Protein AF-A0A3B4VFA1-F1 (afdb_monomer)

Mean predicted aligned error: 10.89 Å

Organism: Seriola dumerili (NCBI:txid41447)

Nearest PDB structures (foldseek):
  2n99-assembly1_A  TM=6.188E-01  e=9.172E-03  Homo sapiens
  6zze-assembly1_A  TM=5.094E-01  e=1.248E-02  Homo sapiens
  6zzf-assembly1_A  TM=4.525E-01  e=1.501E-02  Homo sapiens

Foldseek 3Di:
DVVVVVVVVVVVCVVVPQQAKEQFDWPDDDPDRIDGDDDQLQKKKWKKFWDDPPPPDDDDGDITIGIDRHGPVCQVVRPVPVRMDMHIDRHHHPNDDD

Structure (mmCIF, N/CA/C/O backbone):
data_AF-A0A3B4VFA1-F1
#
_entry.id   AF-A0A3B4VFA1-F1
#
loop_
_atom_site.group_PDB
_atom_site.id
_atom_site.type_symbol
_atom_site.label_atom_id
_atom_site.label_alt_id
_atom_site.label_comp_id
_atom_site.label_asym_id
_atom_site.label_entity_id
_atom_site.label_seq_id
_atom_site.pdbx_PDB_ins_code
_atom_site.Cartn_x
_atom_site.Cartn_y
_atom_site.Cartn_z
_atom_site.occupancy
_atom_site.B_iso_or_equiv
_atom_site.auth_seq_id
_atom_site.auth_comp_id
_atom_site.auth_asym_id
_atom_site.auth_atom_id
_atom_site.pdbx_PDB_model_num
ATOM 1 N N . MET A 1 1 ? -26.970 -6.167 32.293 1.00 58.31 1 MET A N 1
ATOM 2 C CA . MET A 1 1 ? -27.220 -6.407 30.850 1.00 58.31 1 MET A CA 1
ATOM 3 C C . MET A 1 1 ? -26.903 -5.200 29.952 1.00 58.31 1 MET A C 1
ATOM 5 O O . MET A 1 1 ? -26.457 -5.422 28.840 1.00 58.31 1 MET A O 1
ATOM 9 N N . LYS A 1 2 ? -27.055 -3.937 30.399 1.00 62.66 2 LYS A N 1
ATOM 10 C CA . LYS A 1 2 ? -26.744 -2.739 29.577 1.00 62.66 2 LYS A CA 1
ATOM 11 C C . LYS A 1 2 ? -25.249 -2.501 29.293 1.00 62.66 2 LYS A C 1
ATOM 13 O O . LYS A 1 2 ? -24.907 -2.045 28.211 1.00 62.66 2 LYS A O 1
ATOM 18 N N . THR A 1 3 ? -24.360 -2.826 30.230 1.00 71.94 3 THR A N 1
ATOM 19 C CA . THR A 1 3 ? -22.908 -2.566 30.114 1.00 71.94 3 THR A CA 1
ATOM 20 C C . THR A 1 3 ? -22.207 -3.457 29.089 1.00 71.94 3 THR A C 1
ATOM 22 O O . THR A 1 3 ? -21.271 -3.017 28.433 1.00 71.94 3 THR A O 1
ATOM 25 N N . VAL A 1 4 ? -22.698 -4.685 28.906 1.00 74.06 4 VAL A N 1
ATOM 26 C CA . VAL A 1 4 ? -22.152 -5.657 27.944 1.00 74.06 4 VAL A CA 1
ATOM 27 C C . VAL A 1 4 ? -22.347 -5.173 26.508 1.00 74.06 4 VAL A C 1
ATOM 29 O O . VAL A 1 4 ? -21.438 -5.273 25.694 1.00 74.06 4 VAL A O 1
ATOM 32 N N . ILE A 1 5 ? -23.512 -4.588 26.218 1.00 77.12 5 ILE A N 1
ATOM 33 C CA . ILE A 1 5 ? -23.839 -4.051 24.894 1.00 77.12 5 ILE A CA 1
ATOM 34 C C . ILE A 1 5 ? -22.923 -2.868 24.566 1.00 77.12 5 ILE A C 1
ATOM 36 O O . ILE A 1 5 ? -22.350 -2.819 23.484 1.00 77.12 5 ILE A O 1
ATOM 40 N N . VAL A 1 6 ? -22.721 -1.952 25.518 1.00 76.38 6 VAL A N 1
ATOM 41 C CA . VAL A 1 6 ? -21.827 -0.797 25.336 1.00 76.38 6 VAL A CA 1
ATOM 42 C C . VAL A 1 6 ? -20.383 -1.247 25.107 1.00 76.38 6 VAL A C 1
ATOM 44 O O . VAL A 1 6 ? -19.738 -0.750 24.191 1.00 76.38 6 VAL A O 1
ATOM 47 N N . ALA A 1 7 ? -19.893 -2.226 25.873 1.00 76.75 7 ALA A N 1
ATOM 48 C CA . ALA A 1 7 ? -18.553 -2.776 25.679 1.00 76.75 7 ALA A CA 1
ATOM 49 C C . ALA A 1 7 ? -18.380 -3.419 24.290 1.00 76.75 7 ALA A C 1
ATOM 51 O O . ALA A 1 7 ? -17.360 -3.202 23.643 1.00 76.75 7 ALA A O 1
ATOM 52 N N . LEU A 1 8 ? -19.392 -4.142 23.797 1.00 75.31 8 LEU A N 1
ATOM 53 C CA . LEU A 1 8 ? -19.406 -4.716 22.447 1.00 75.31 8 LEU A CA 1
ATOM 54 C C . LEU A 1 8 ? -19.357 -3.644 21.356 1.00 75.31 8 LEU A C 1
ATOM 56 O O . LEU A 1 8 ? -18.576 -3.775 20.420 1.00 75.31 8 LEU A O 1
ATOM 60 N N . PHE A 1 9 ? -20.138 -2.568 21.487 1.00 70.06 9 PHE A N 1
ATOM 61 C CA . PHE A 1 9 ? -20.089 -1.452 20.539 1.00 70.06 9 PHE A CA 1
ATOM 62 C C . PHE A 1 9 ? -18.734 -0.748 20.550 1.00 70.06 9 PHE A C 1
ATOM 64 O O . PHE A 1 9 ? -18.218 -0.429 19.487 1.00 70.06 9 PHE A O 1
ATOM 71 N N . VAL A 1 10 ? -18.128 -0.547 21.721 1.00 68.25 10 VAL A N 1
ATOM 72 C CA . VAL A 1 10 ? -16.795 0.062 21.823 1.00 68.25 10 VAL A CA 1
ATOM 73 C C . VAL A 1 10 ? -15.739 -0.831 21.174 1.00 68.25 10 VAL A C 1
ATOM 75 O O . VAL A 1 10 ? -14.954 -0.334 20.378 1.00 68.25 10 VAL A O 1
ATOM 78 N N . VAL A 1 11 ? -15.748 -2.142 21.432 1.00 62.81 11 VAL A N 1
ATOM 79 C CA . VAL A 1 11 ? -14.814 -3.081 20.787 1.00 62.81 11 VAL A CA 1
ATOM 80 C C . VAL A 1 11 ? -15.024 -3.111 19.275 1.00 62.81 11 VAL A C 1
ATOM 82 O O . VAL A 1 11 ? -14.052 -3.016 18.542 1.00 62.81 11 VAL A O 1
ATOM 85 N N . LEU A 1 12 ? -16.267 -3.163 18.791 1.00 61.06 12 LEU A N 1
ATOM 86 C CA . LEU A 1 12 ? -16.558 -3.144 17.354 1.00 61.06 12 LEU A CA 1
ATOM 87 C C . LEU A 1 12 ? -16.103 -1.839 16.691 1.00 61.06 12 LEU A C 1
ATOM 89 O O . LEU A 1 12 ? -15.490 -1.880 15.631 1.00 61.06 12 LEU A O 1
ATOM 93 N N . VAL A 1 13 ? -16.350 -0.687 17.318 1.00 60.28 13 VAL A N 1
ATOM 94 C CA . VAL A 1 13 ? -15.895 0.612 16.802 1.00 60.28 13 VAL A CA 1
ATOM 95 C C . VAL A 1 13 ? -14.369 0.685 16.796 1.00 60.28 13 VAL A C 1
ATOM 97 O O . VAL A 1 13 ? -13.802 1.128 15.805 1.00 60.28 13 VAL A O 1
ATOM 100 N N . VAL A 1 14 ? -13.698 0.199 17.844 1.00 56.34 14 VAL A N 1
ATOM 101 C CA . VAL A 1 14 ? -12.230 0.200 17.928 1.00 56.34 14 VAL A CA 1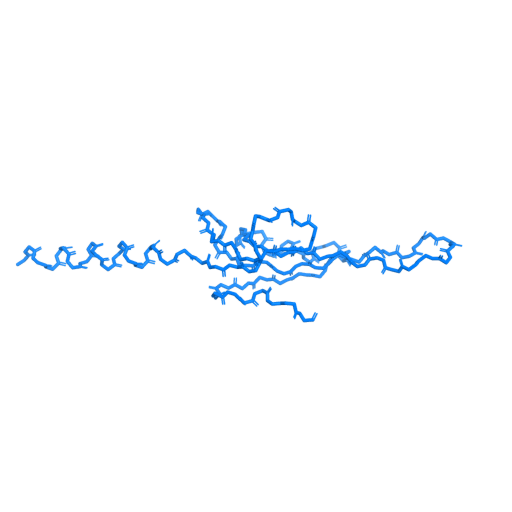
ATOM 102 C C . VAL A 1 14 ? -11.616 -0.766 16.908 1.00 56.34 14 VAL A C 1
ATOM 104 O O . VAL A 1 14 ? -10.725 -0.370 16.161 1.00 56.34 14 VAL A O 1
ATOM 107 N N . SER A 1 15 ? -12.146 -1.984 16.782 1.00 51.41 15 SER A N 1
ATOM 108 C CA . SER A 1 15 ? -11.704 -2.979 15.794 1.00 51.41 15 SER A CA 1
ATOM 109 C C . SER A 1 15 ? -11.961 -2.555 14.344 1.00 51.41 15 SER A C 1
ATOM 111 O O . SER A 1 15 ? -11.236 -2.984 13.456 1.00 51.41 15 SER A O 1
ATOM 113 N N . HIS A 1 16 ? -12.965 -1.709 14.091 1.00 50.56 16 HIS A N 1
ATOM 114 C CA . HIS A 1 16 ? -13.197 -1.092 12.779 1.00 50.56 16 HIS A CA 1
ATOM 115 C C . HIS A 1 16 ? -12.403 0.212 12.571 1.00 50.56 16 HIS A C 1
ATOM 117 O O . HIS A 1 16 ? -12.361 0.714 11.449 1.00 50.56 16 HIS A O 1
ATOM 123 N N . SER A 1 17 ? -11.806 0.778 13.627 1.00 50.88 17 SER A N 1
ATOM 124 C CA . SER A 1 17 ? -11.088 2.062 13.576 1.00 50.88 17 SER A CA 1
ATOM 125 C C . SER A 1 17 ? -9.585 1.942 13.341 1.00 50.88 17 SER A C 1
ATOM 127 O O . SER A 1 17 ? -8.951 2.952 13.034 1.00 50.88 17 SER A O 1
ATOM 129 N N . GLU A 1 18 ? -9.008 0.742 13.442 1.00 62.28 18 GLU A N 1
ATOM 130 C CA . GLU A 1 18 ? -7.632 0.513 12.997 1.00 62.28 18 GLU A CA 1
ATOM 131 C C . GLU A 1 18 ? -7.608 0.464 11.470 1.00 62.28 18 GLU A C 1
ATOM 133 O O . GLU A 1 18 ? -7.636 -0.58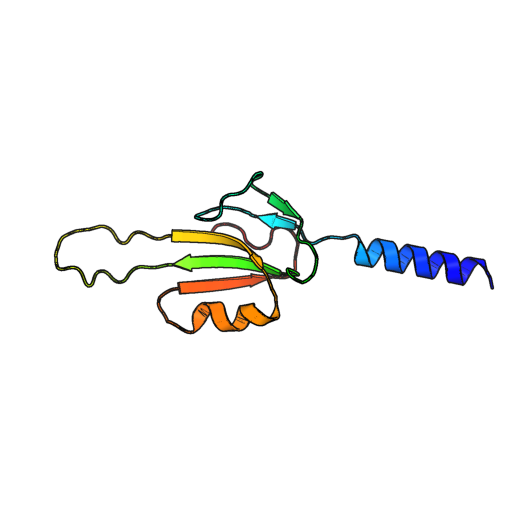1 10.822 1.00 62.28 18 GLU A O 1
ATOM 138 N N . ALA A 1 19 ? -7.641 1.657 10.886 1.00 78.75 19 ALA A N 1
ATOM 139 C CA . ALA A 1 19 ? -7.455 1.846 9.469 1.00 78.75 19 ALA A CA 1
ATOM 140 C C . ALA A 1 19 ? -6.007 1.475 9.118 1.00 78.75 19 ALA A C 1
ATOM 142 O O . ALA A 1 19 ? -5.064 2.111 9.595 1.00 78.75 19 ALA A O 1
ATOM 143 N N . LEU A 1 20 ? -5.862 0.430 8.298 1.00 89.12 20 LEU A N 1
ATOM 144 C CA . LEU A 1 20 ? -4.585 -0.086 7.809 1.00 89.12 20 LEU A CA 1
ATOM 145 C C . LEU A 1 20 ? -3.715 1.054 7.269 1.00 89.12 20 LEU A C 1
ATOM 147 O O . LEU A 1 20 ? -4.190 1.893 6.508 1.00 89.12 20 LEU A O 1
ATOM 151 N N . ARG A 1 21 ? -2.437 1.084 7.628 1.00 91.81 21 ARG A N 1
ATOM 152 C CA . ARG A 1 21 ? -1.472 2.080 7.159 1.00 91.81 21 ARG A CA 1
ATOM 153 C C . ARG A 1 21 ? -0.512 1.444 6.175 1.00 91.81 21 ARG A C 1
ATOM 155 O O . ARG A 1 21 ? 0.088 0.414 6.467 1.00 91.81 21 ARG A O 1
ATOM 162 N N . CYS A 1 22 ? -0.298 2.094 5.041 1.00 92.62 22 CYS A N 1
ATOM 163 C CA . CYS A 1 22 ? 0.579 1.600 3.985 1.00 92.62 22 CYS A CA 1
ATOM 164 C C . CYS A 1 22 ? 1.610 2.656 3.597 1.00 92.62 22 CYS A C 1
ATOM 166 O O . CYS A 1 22 ? 1.367 3.859 3.698 1.00 92.62 22 CYS A O 1
ATOM 168 N N . HIS A 1 23 ? 2.775 2.208 3.136 1.00 93.50 23 HIS A N 1
ATOM 169 C CA . HIS A 1 23 ? 3.718 3.084 2.456 1.00 93.50 23 HIS A CA 1
ATOM 170 C C . HIS A 1 23 ? 3.102 3.580 1.152 1.00 93.50 23 HIS A C 1
ATOM 172 O O . HIS A 1 23 ? 2.536 2.787 0.403 1.00 93.50 23 HIS A O 1
ATOM 178 N N . CYS A 1 24 ? 3.249 4.873 0.890 1.00 91.19 24 CYS A N 1
ATOM 179 C CA . CYS A 1 24 ? 2.814 5.516 -0.339 1.00 91.19 24 CYS A CA 1
ATOM 180 C C . CYS A 1 24 ? 4.045 6.042 -1.077 1.00 91.19 24 CYS A C 1
ATOM 182 O O . CYS A 1 24 ? 4.933 6.640 -0.460 1.00 91.19 24 CYS A O 1
ATOM 184 N N . GLY A 1 25 ? 4.129 5.799 -2.383 1.00 89.69 25 GLY A N 1
ATOM 185 C CA . GLY A 1 25 ? 5.207 6.350 -3.198 1.00 89.69 25 GLY A CA 1
ATOM 186 C C . GLY A 1 25 ? 5.402 5.660 -4.542 1.00 89.69 25 GLY A C 1
ATOM 187 O O . GLY A 1 25 ? 4.552 4.904 -5.022 1.00 89.69 25 GLY A O 1
ATOM 188 N N . GLY A 1 26 ? 6.552 5.944 -5.156 1.00 85.38 26 GLY A N 1
ATOM 189 C CA . GLY A 1 26 ? 6.844 5.552 -6.528 1.00 85.38 26 GLY A CA 1
ATOM 190 C C . GLY A 1 26 ? 6.201 6.522 -7.519 1.00 85.38 26 GLY A C 1
ATOM 191 O O . GLY A 1 26 ? 6.451 7.718 -7.438 1.00 85.38 26 GLY A O 1
ATOM 192 N N . ILE A 1 27 ? 5.386 6.018 -8.447 1.00 83.94 27 ILE A N 1
ATOM 193 C CA . ILE A 1 27 ? 4.638 6.838 -9.419 1.00 83.94 27 ILE A CA 1
ATOM 194 C C . ILE A 1 27 ? 3.309 7.383 -8.871 1.00 83.94 27 ILE A C 1
ATOM 196 O O . ILE A 1 27 ? 2.618 8.107 -9.581 1.00 83.94 27 ILE A O 1
ATOM 200 N N . ARG A 1 28 ? 2.909 6.998 -7.650 1.00 83.38 28 ARG A N 1
ATOM 201 C CA . ARG A 1 28 ? 1.731 7.566 -6.981 1.00 83.38 28 ARG A CA 1
ATOM 202 C C . ARG A 1 28 ? 2.103 8.903 -6.348 1.00 83.38 28 ARG A C 1
ATOM 204 O O . ARG A 1 28 ? 3.060 8.976 -5.579 1.00 83.38 28 ARG A O 1
ATOM 211 N N . ASP A 1 29 ? 1.302 9.923 -6.635 1.00 84.50 29 ASP A N 1
ATOM 212 C CA . ASP A 1 29 ? 1.385 11.211 -5.954 1.00 84.50 29 ASP A CA 1
ATOM 213 C C . ASP A 1 29 ? 0.769 11.091 -4.560 1.00 84.50 29 ASP A C 1
ATOM 215 O O . ASP A 1 29 ? -0.435 10.883 -4.400 1.00 84.50 29 ASP A O 1
ATOM 219 N N . CYS A 1 30 ? 1.616 11.214 -3.541 1.00 86.56 30 CYS A N 1
ATOM 220 C CA . CYS A 1 30 ? 1.240 11.046 -2.145 1.00 86.56 30 CYS A CA 1
ATOM 221 C C . CYS A 1 30 ? 1.542 12.324 -1.358 1.00 86.56 30 CYS A C 1
ATOM 223 O O . CYS A 1 30 ? 2.643 12.864 -1.439 1.00 86.56 30 CYS A O 1
ATOM 225 N N . LEU A 1 31 ? 0.594 12.773 -0.528 1.00 88.62 31 LEU A N 1
ATOM 226 C CA . LEU A 1 31 ? 0.802 13.896 0.405 1.00 88.62 31 LEU A CA 1
ATOM 227 C C . LEU A 1 31 ? 1.815 13.560 1.514 1.00 88.62 31 LEU A C 1
ATOM 229 O O . LEU A 1 31 ? 2.421 14.450 2.104 1.00 88.62 31 LEU A O 1
ATOM 233 N N . SER A 1 32 ? 1.967 12.273 1.821 1.00 88.81 32 SER A N 1
ATOM 234 C CA . SER A 1 32 ? 2.818 11.734 2.878 1.00 88.81 32 SER A CA 1
ATOM 235 C C . SER A 1 32 ? 3.392 10.386 2.426 1.00 88.81 32 SER A C 1
ATOM 237 O O . SER A 1 32 ? 2.711 9.657 1.705 1.00 88.81 32 SER A O 1
ATOM 239 N N . PRO A 1 33 ? 4.603 10.001 2.875 1.00 89.50 33 PRO A N 1
ATOM 240 C CA . PRO A 1 33 ? 5.195 8.687 2.585 1.00 89.50 33 PRO A CA 1
ATOM 241 C C . PRO A 1 33 ? 4.419 7.512 3.205 1.00 89.50 3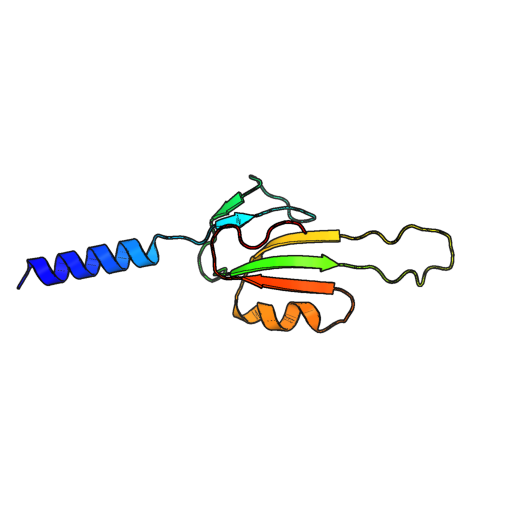3 PRO A C 1
ATOM 243 O O . PRO A 1 33 ? 4.716 6.347 2.934 1.00 89.50 33 PRO A O 1
ATOM 246 N N . VAL A 1 34 ? 3.450 7.808 4.070 1.00 92.62 34 VAL A N 1
ATOM 247 C CA . VAL A 1 34 ? 2.521 6.848 4.661 1.00 92.62 34 VAL A CA 1
ATOM 248 C C . VAL A 1 34 ? 1.109 7.383 4.501 1.00 92.62 34 VAL A C 1
ATOM 250 O O . VAL A 1 34 ? 0.840 8.525 4.885 1.00 92.62 34 VAL A O 1
ATOM 253 N N . GLU A 1 35 ? 0.219 6.538 3.997 1.00 91.12 35 GLU A N 1
ATOM 254 C CA . GLU A 1 35 ? -1.211 6.806 3.911 1.00 91.12 35 GLU A CA 1
ATOM 255 C C . GLU A 1 35 ? -2.005 5.833 4.785 1.00 91.12 35 GLU A C 1
ATOM 257 O O . GLU A 1 35 ? -1.577 4.709 5.060 1.00 91.12 35 GLU A O 1
ATOM 262 N N . THR A 1 36 ? -3.152 6.304 5.261 1.00 91.69 36 THR A N 1
A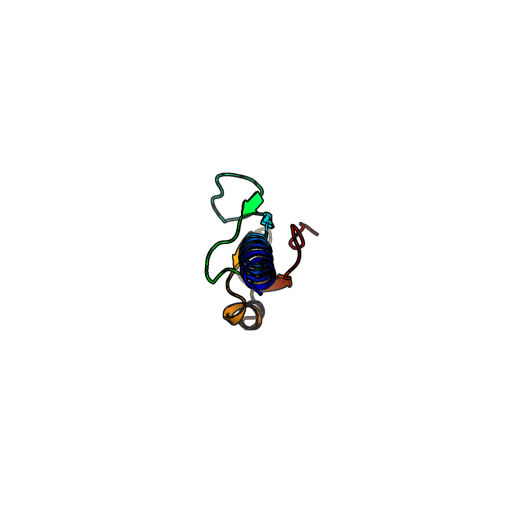TOM 263 C CA . THR A 1 36 ? -4.107 5.503 6.021 1.00 91.69 36 THR A CA 1
ATOM 264 C C . THR A 1 36 ? -5.212 5.079 5.069 1.00 91.69 36 THR A C 1
ATOM 266 O O . THR A 1 36 ? -5.897 5.929 4.500 1.00 91.69 36 THR A O 1
ATOM 269 N N . CYS A 1 37 ? -5.382 3.777 4.903 1.00 87.75 37 CYS A N 1
ATOM 270 C CA . CYS A 1 37 ? -6.352 3.206 3.995 1.00 87.75 37 CYS A CA 1
ATOM 271 C C . CYS A 1 37 ? -7.777 3.440 4.466 1.00 87.75 37 CYS A C 1
ATOM 273 O O . CYS A 1 37 ? -8.081 3.380 5.657 1.00 87.75 37 CYS A O 1
ATOM 275 N N . GLN A 1 38 ? -8.667 3.683 3.512 1.00 85.06 38 GLN A N 1
ATOM 276 C CA . GLN A 1 38 ? -10.071 3.950 3.782 1.00 85.06 38 GLN A CA 1
ATOM 277 C C . GLN A 1 38 ? -10.958 3.073 2.902 1.00 85.06 38 GLN A C 1
ATOM 279 O O . GLN A 1 38 ? -10.602 2.714 1.782 1.00 85.06 38 GLN A O 1
ATOM 284 N N . GLY A 1 39 ? -12.144 2.742 3.413 1.00 82.88 39 GLY A N 1
ATOM 285 C CA . GLY A 1 39 ? -13.157 2.019 2.651 1.00 82.88 39 GLY A CA 1
ATOM 286 C C . GLY A 1 39 ? -12.709 0.623 2.217 1.00 82.88 39 GLY A C 1
ATOM 287 O O . GLY A 1 39 ? -12.364 -0.218 3.045 1.00 82.88 39 GLY A O 1
ATOM 288 N N . GLU A 1 40 ? -12.780 0.362 0.912 1.00 82.81 40 GLU A N 1
ATOM 289 C CA . GLU A 1 40 ? -12.507 -0.956 0.328 1.00 82.81 40 GLU A CA 1
ATOM 290 C C . GLU A 1 40 ? -11.016 -1.234 0.085 1.00 82.81 40 GLU A C 1
ATOM 292 O O . GLU A 1 40 ? -10.658 -2.377 -0.220 1.00 82.81 40 GLU A O 1
ATOM 297 N N . ASP A 1 41 ? -10.147 -0.231 0.240 1.00 83.88 41 ASP A N 1
ATOM 298 C CA . ASP A 1 41 ? -8.703 -0.350 0.021 1.00 83.88 41 ASP A CA 1
ATOM 299 C C . ASP A 1 41 ? -8.003 -0.996 1.223 1.00 83.88 41 ASP A C 1
ATOM 301 O O . ASP A 1 41 ? -7.130 -0.435 1.868 1.00 83.88 41 ASP A O 1
ATOM 305 N N . ASN A 1 42 ? -8.430 -2.204 1.567 1.00 87.00 42 ASN A N 1
ATOM 306 C CA . ASN A 1 42 ? -8.086 -2.892 2.807 1.00 87.00 42 ASN A CA 1
ATOM 307 C C . ASN A 1 42 ? -6.791 -3.726 2.754 1.00 87.00 42 ASN A C 1
ATOM 309 O O . ASN A 1 42 ? -6.611 -4.631 3.574 1.00 87.00 42 ASN A O 1
ATOM 313 N N . VAL A 1 43 ? -5.916 -3.481 1.776 1.00 90.25 43 VAL A N 1
ATOM 314 C CA . VAL A 1 43 ? -4.579 -4.085 1.687 1.00 90.25 43 VAL A CA 1
ATOM 315 C C . VAL A 1 43 ? -3.551 -3.042 1.270 1.00 90.25 43 VAL A C 1
ATOM 317 O O . VAL A 1 43 ? -3.873 -2.089 0.568 1.00 90.25 43 VAL A O 1
ATOM 320 N N . CYS A 1 44 ? -2.297 -3.258 1.643 1.00 91.31 44 CYS A N 1
ATOM 321 C CA . CYS A 1 44 ? -1.183 -2.535 1.055 1.00 91.31 44 CYS A CA 1
ATOM 322 C C . CYS A 1 44 ? -0.732 -3.239 -0.221 1.00 91.31 44 CYS A C 1
ATOM 324 O O . CYS A 1 44 ? -0.578 -4.461 -0.208 1.00 91.31 44 CYS A O 1
ATOM 326 N N . GLU A 1 45 ? -0.466 -2.488 -1.287 1.00 90.88 45 GLU A N 1
ATOM 327 C CA . GLU A 1 45 ? 0.215 -2.982 -2.483 1.00 90.88 45 GLU A CA 1
ATOM 328 C C . GLU A 1 45 ? 1.677 -2.534 -2.516 1.00 90.88 45 GLU A C 1
ATOM 330 O O . GLU A 1 45 ? 2.031 -1.422 -2.103 1.00 90.88 45 GLU A O 1
ATOM 335 N N . ASN A 1 46 ? 2.516 -3.411 -3.051 1.00 89.31 46 ASN A N 1
ATOM 336 C CA . ASN A 1 46 ? 3.838 -3.091 -3.562 1.00 89.31 46 ASN A CA 1
ATOM 337 C C . ASN A 1 46 ? 3.895 -3.628 -4.988 1.00 89.31 46 ASN A C 1
ATOM 339 O O . ASN A 1 46 ? 3.826 -4.841 -5.190 1.00 89.31 46 ASN A O 1
ATOM 343 N N . LYS A 1 47 ? 3.975 -2.741 -5.976 1.00 85.81 47 LYS A N 1
ATOM 344 C CA . LYS A 1 47 ? 3.987 -3.113 -7.386 1.00 8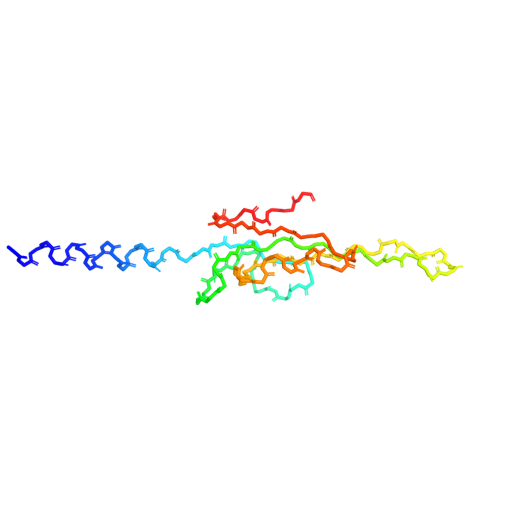5.81 47 LYS A CA 1
ATOM 345 C C . LYS A 1 47 ? 5.184 -2.503 -8.090 1.00 85.81 47 LYS A C 1
ATOM 347 O O . LYS A 1 47 ? 5.447 -1.311 -8.003 1.00 85.81 47 LYS A O 1
ATOM 352 N N . THR A 1 48 ? 5.878 -3.334 -8.847 1.00 83.44 48 THR A N 1
ATOM 353 C CA . THR A 1 48 ? 6.992 -2.960 -9.706 1.00 83.44 48 THR A CA 1
ATOM 354 C C . THR A 1 48 ? 6.617 -3.238 -11.155 1.00 83.44 48 THR A C 1
ATOM 356 O O . THR A 1 48 ? 6.172 -4.334 -11.492 1.00 83.44 48 THR A O 1
ATOM 359 N N . PHE A 1 49 ? 6.790 -2.245 -12.015 1.00 77.31 49 PHE A N 1
ATOM 360 C CA . PHE A 1 49 ? 6.627 -2.350 -13.456 1.00 77.31 49 PHE A CA 1
ATOM 361 C C . PHE A 1 49 ? 8.002 -2.401 -14.108 1.00 77.31 49 PHE A C 1
ATOM 363 O O . PHE A 1 49 ? 8.882 -1.595 -13.793 1.00 77.31 49 PHE A O 1
ATOM 370 N N . SER A 1 50 ? 8.161 -3.339 -15.031 1.00 72.44 50 SER A N 1
ATOM 371 C CA . SER A 1 50 ? 9.358 -3.483 -15.847 1.00 72.44 50 SER A CA 1
ATOM 372 C C . SER A 1 50 ? 8.930 -3.314 -17.297 1.00 72.44 50 SER A C 1
ATOM 374 O O . SER A 1 50 ? 8.147 -4.113 -17.805 1.00 72.44 50 SER A O 1
ATOM 376 N N . ASN A 1 51 ? 9.404 -2.267 -17.967 1.00 65.31 51 ASN A N 1
ATOM 377 C CA . ASN A 1 51 ? 9.220 -2.161 -19.416 1.00 65.31 51 ASN A CA 1
ATOM 378 C C . ASN A 1 51 ? 10.231 -3.088 -20.091 1.00 65.31 51 ASN A C 1
ATOM 380 O O . ASN A 1 51 ? 11.430 -3.013 -19.810 1.00 65.31 51 ASN A O 1
ATOM 384 N N . ASP A 1 52 ? 9.727 -3.956 -20.963 1.00 56.62 52 ASP A N 1
ATOM 385 C CA . ASP A 1 52 ? 10.541 -4.841 -21.785 1.00 56.62 52 ASP A CA 1
ATOM 386 C C . ASP A 1 52 ? 11.372 -4.005 -22.785 1.00 56.62 52 ASP A C 1
ATOM 388 O O . ASP A 1 52 ? 10.808 -3.136 -23.460 1.00 56.62 52 ASP A O 1
ATOM 392 N N . PRO A 1 53 ? 12.700 -4.205 -22.883 1.00 50.28 53 PRO A N 1
ATOM 393 C CA . PRO A 1 53 ? 13.597 -3.402 -23.715 1.00 50.28 53 PRO A CA 1
ATOM 394 C C . PRO A 1 53 ? 13.507 -3.721 -25.221 1.00 50.28 53 PRO A C 1
ATOM 396 O O . PRO A 1 53 ? 14.498 -3.598 -25.938 1.00 50.28 53 PRO A O 1
ATOM 399 N N . LEU A 1 54 ? 12.332 -4.067 -25.757 1.00 48.25 54 LEU A N 1
ATOM 400 C CA . LEU A 1 54 ? 12.109 -4.260 -27.200 1.00 48.25 54 LEU A CA 1
ATOM 401 C C . LEU A 1 54 ? 12.130 -2.948 -28.023 1.00 48.25 54 LEU A C 1
ATOM 403 O O . LEU A 1 54 ? 11.528 -2.849 -29.091 1.00 48.25 54 LEU A O 1
ATOM 407 N N . SER A 1 55 ? 12.875 -1.940 -27.571 1.00 46.66 55 SER A N 1
ATOM 408 C CA . SER A 1 55 ? 13.321 -0.812 -28.383 1.00 46.66 55 SER A CA 1
ATOM 409 C C . SER A 1 55 ? 14.815 -0.976 -28.648 1.00 46.66 55 SER A C 1
ATOM 411 O O . SER A 1 55 ? 15.625 -0.894 -27.733 1.00 46.66 55 SER A O 1
ATOM 413 N N . PHE A 1 56 ? 15.143 -1.201 -29.918 1.00 47.53 56 PHE A N 1
ATOM 414 C CA . PHE A 1 56 ? 16.431 -1.479 -30.572 1.00 47.53 56 PHE A CA 1
ATOM 415 C C . PHE A 1 56 ? 17.623 -0.533 -30.277 1.00 47.53 56 PHE A C 1
ATOM 417 O O . PHE A 1 56 ? 18.593 -0.498 -31.033 1.00 47.53 56 PHE A O 1
ATOM 424 N N . PHE A 1 57 ? 17.581 0.259 -29.213 1.00 47.97 57 PHE A N 1
ATOM 425 C CA . PHE A 1 57 ? 18.580 1.264 -28.894 1.00 47.97 57 PHE A CA 1
ATOM 426 C C . PHE A 1 57 ? 18.818 1.271 -27.386 1.00 47.97 57 PHE A C 1
ATOM 428 O O . PHE A 1 57 ? 17.863 1.287 -26.619 1.00 47.97 57 PHE A O 1
ATOM 435 N N . TYR A 1 58 ? 20.089 1.235 -26.983 1.00 47.56 58 TYR A N 1
ATOM 436 C CA . TYR A 1 58 ? 20.597 1.372 -25.612 1.00 47.56 58 TYR A CA 1
ATOM 437 C C . TYR A 1 58 ? 19.753 2.334 -24.754 1.00 47.56 58 TYR A C 1
ATOM 439 O O . TYR A 1 58 ? 19.998 3.539 -24.744 1.00 47.56 58 TYR A O 1
ATOM 447 N N . VAL A 1 59 ? 18.764 1.830 -24.019 1.00 49.09 59 VAL A N 1
ATOM 448 C CA . VAL A 1 59 ? 18.006 2.635 -23.060 1.00 49.09 59 VAL A CA 1
ATOM 449 C C . VAL A 1 59 ? 17.722 1.757 -21.856 1.00 49.09 59 VAL A C 1
ATOM 451 O O . VAL A 1 59 ? 17.120 0.692 -21.968 1.00 49.09 59 VAL A O 1
ATOM 454 N N . SER A 1 60 ? 18.232 2.197 -20.709 1.00 53.75 60 SER A N 1
ATOM 455 C CA . SER A 1 60 ? 18.058 1.587 -19.397 1.00 53.75 60 SER A CA 1
ATOM 456 C C . SER A 1 60 ? 16.645 1.044 -19.193 1.00 53.75 60 SER A C 1
ATOM 458 O O . SER A 1 60 ? 15.666 1.742 -19.452 1.00 53.75 60 SER A O 1
ATOM 460 N N . THR A 1 61 ? 16.529 -0.171 -18.659 1.00 57.28 61 THR A N 1
ATOM 461 C CA . THR A 1 61 ? 15.263 -0.680 -18.124 1.00 57.28 61 THR A CA 1
ATOM 462 C C . THR A 1 61 ? 14.781 0.280 -17.036 1.00 57.28 61 THR A C 1
ATOM 464 O O . THR A 1 61 ? 15.344 0.310 -15.940 1.00 57.28 61 THR A O 1
ATOM 467 N N . VAL A 1 62 ? 13.788 1.118 -17.339 1.00 64.56 62 VAL A N 1
ATOM 468 C CA . VAL A 1 62 ? 13.201 2.016 -16.340 1.00 64.56 62 VAL A CA 1
ATOM 469 C C . VAL A 1 62 ? 12.234 1.206 -15.492 1.00 64.56 62 VAL A C 1
ATOM 471 O O . VAL A 1 62 ? 11.177 0.796 -15.961 1.00 64.56 62 VAL A O 1
ATOM 474 N N . THR A 1 63 ? 12.610 0.948 -14.248 1.00 70.31 63 THR A N 1
ATOM 475 C CA . THR A 1 63 ? 11.749 0.250 -13.297 1.00 70.31 63 THR A CA 1
ATOM 476 C C . THR A 1 63 ? 10.884 1.271 -12.569 1.00 70.31 63 THR A C 1
ATOM 478 O O . THR A 1 63 ? 11.404 2.096 -11.818 1.00 70.31 63 THR A O 1
ATOM 481 N N . TYR A 1 64 ? 9.567 1.214 -12.765 1.00 78.25 64 TYR A N 1
ATOM 482 C CA . TYR A 1 64 ? 8.624 2.062 -12.032 1.00 78.25 64 TYR A CA 1
ATOM 483 C C . TYR A 1 64 ? 8.069 1.301 -10.833 1.00 78.25 64 TYR A C 1
ATOM 485 O O . TYR A 1 64 ? 7.718 0.129 -10.945 1.00 78.25 64 TYR A O 1
ATOM 493 N N . ARG A 1 65 ? 7.966 1.963 -9.682 1.00 81.06 65 ARG A N 1
ATOM 494 C CA . ARG A 1 65 ? 7.368 1.391 -8.468 1.00 81.06 65 ARG A CA 1
ATOM 495 C C . ARG A 1 65 ? 6.063 2.094 -8.142 1.00 81.06 65 ARG A C 1
ATOM 497 O O . ARG A 1 65 ? 5.883 3.252 -8.507 1.00 81.06 65 ARG A O 1
ATOM 504 N N . LEU A 1 66 ? 5.163 1.393 -7.476 1.00 87.00 66 LEU A N 1
ATOM 505 C CA . LEU A 1 66 ? 3.869 1.895 -7.058 1.00 87.00 66 LEU A CA 1
ATOM 506 C C . LEU A 1 66 ? 3.501 1.228 -5.733 1.00 87.00 66 LEU A C 1
ATOM 508 O O . LEU A 1 66 ? 3.305 0.013 -5.675 1.00 87.00 66 LEU A O 1
ATOM 512 N N . ASN A 1 67 ? 3.417 2.043 -4.683 1.00 90.62 67 ASN A N 1
ATOM 513 C CA . ASN A 1 67 ? 3.079 1.602 -3.335 1.00 90.62 67 ASN A CA 1
ATOM 514 C C . ASN A 1 67 ? 1.899 2.422 -2.820 1.00 90.62 67 ASN A C 1
ATOM 516 O O . ASN A 1 67 ? 1.860 3.638 -3.025 1.00 90.62 67 ASN A O 1
ATOM 520 N N . GLY A 1 68 ? 0.972 1.759 -2.134 1.00 90.81 68 GLY A N 1
ATOM 521 C CA . GLY A 1 68 ? -0.136 2.424 -1.461 1.00 90.81 68 GLY A CA 1
ATOM 522 C C . GLY A 1 68 ? -1.219 1.468 -0.977 1.00 90.81 68 GLY A C 1
ATOM 523 O O . GLY A 1 68 ? -1.033 0.251 -0.948 1.00 90.81 68 GLY A O 1
ATOM 524 N N . CYS A 1 69 ? -2.357 2.031 -0.594 1.00 90.94 69 CYS A N 1
ATOM 525 C CA . CYS A 1 69 ? -3.595 1.329 -0.301 1.00 90.94 69 CYS A CA 1
ATOM 526 C C . CYS A 1 69 ? -4.218 0.809 -1.592 1.00 90.94 69 CYS A C 1
ATOM 528 O O . CYS A 1 69 ? -4.232 1.505 -2.614 1.00 90.94 69 CYS A O 1
ATOM 530 N N . TYR A 1 70 ? -4.717 -0.420 -1.539 1.00 90.00 70 TYR A N 1
ATOM 531 C CA . TYR A 1 70 ? -5.253 -1.123 -2.688 1.00 90.00 70 TYR A CA 1
ATOM 532 C C . TYR A 1 70 ? -6.411 -2.033 -2.293 1.00 90.00 70 TYR A C 1
ATOM 534 O O . TYR A 1 70 ? -6.535 -2.475 -1.148 1.00 90.00 70 TYR A O 1
ATOM 542 N N . LYS A 1 71 ? -7.256 -2.363 -3.269 1.00 89.25 71 LYS A N 1
ATOM 543 C CA . LYS A 1 71 ? -8.414 -3.229 -3.060 1.00 89.25 71 LYS A CA 1
ATOM 544 C C . LYS A 1 71 ? -8.006 -4.700 -3.046 1.00 89.25 71 LYS A C 1
ATOM 546 O O . LYS A 1 71 ? -7.462 -5.216 -4.026 1.00 89.25 71 LYS A O 1
ATOM 551 N N . SER A 1 72 ? -8.353 -5.424 -1.979 1.00 85.44 72 SER A N 1
ATOM 552 C CA . SER A 1 72 ? -8.026 -6.857 -1.846 1.00 85.44 72 SER A CA 1
ATOM 553 C C . SER A 1 72 ? -8.508 -7.723 -3.014 1.00 85.44 72 SER A C 1
ATOM 555 O O . SER A 1 72 ? -7.802 -8.651 -3.409 1.00 85.44 72 SER A O 1
ATOM 557 N N . THR A 1 73 ? -9.666 -7.414 -3.612 1.00 84.94 73 THR A N 1
ATOM 558 C CA . THR A 1 73 ? -10.208 -8.162 -4.764 1.00 84.94 73 THR A CA 1
ATOM 559 C C . THR A 1 73 ? -9.332 -8.063 -6.008 1.00 84.94 73 THR A C 1
ATOM 561 O O . THR A 1 73 ? -9.372 -8.950 -6.856 1.00 84.94 73 THR A O 1
ATOM 564 N N . ASN A 1 74 ? -8.541 -6.995 -6.118 1.00 83.50 74 ASN A N 1
ATOM 565 C CA . ASN A 1 74 ? -7.700 -6.724 -7.277 1.00 83.50 74 ASN A CA 1
ATOM 566 C C . ASN A 1 74 ? -6.274 -7.251 -7.087 1.00 83.50 74 ASN A C 1
ATOM 568 O O . ASN A 1 74 ? -5.516 -7.329 -8.050 1.00 83.50 74 ASN A O 1
ATOM 572 N N . CYS A 1 75 ? -5.916 -7.680 -5.875 1.00 82.12 75 CYS A N 1
ATOM 573 C CA . CYS A 1 75 ? -4.603 -8.243 -5.583 1.00 82.12 75 CYS A CA 1
ATOM 574 C C . CYS A 1 75 ? -4.199 -9.422 -6.501 1.00 82.12 75 CYS A C 1
ATOM 576 O O . CYS A 1 75 ? -3.081 -9.415 -7.020 1.00 82.12 75 CYS A O 1
ATOM 578 N N . PRO A 1 76 ? -5.085 -10.395 -6.814 1.00 78.94 76 PRO A N 1
ATOM 579 C CA . PRO A 1 76 ? -4.747 -11.505 -7.713 1.00 78.94 76 PRO A CA 1
ATOM 580 C C . PRO A 1 76 ? -4.459 -11.068 -9.158 1.00 78.94 76 PRO A C 1
ATOM 582 O O . PRO A 1 76 ? -3.958 -11.858 -9.957 1.00 78.94 76 PRO A O 1
ATOM 585 N N . LEU A 1 77 ? -4.817 -9.834 -9.529 1.00 75.94 77 LEU A N 1
ATOM 586 C CA . LEU A 1 77 ? -4.668 -9.307 -10.885 1.00 75.94 77 LEU A CA 1
ATOM 587 C C . LEU A 1 77 ? -3.300 -8.652 -11.114 1.00 75.94 77 LEU A C 1
ATOM 589 O O . LEU A 1 77 ? -2.925 -8.446 -12.268 1.00 75.94 77 LEU A O 1
ATOM 593 N N . LEU A 1 78 ? -2.539 -8.365 -10.051 1.00 72.56 78 LEU A N 1
ATOM 594 C CA . LEU A 1 78 ? -1.264 -7.642 -10.129 1.00 72.56 78 LEU A CA 1
ATOM 595 C C . LEU A 1 78 ? -0.220 -8.324 -11.025 1.00 72.56 78 LEU A C 1
ATOM 597 O O . LEU A 1 78 ? 0.562 -7.627 -11.667 1.00 72.56 78 LEU A O 1
ATOM 601 N N . ASN A 1 79 ? -0.256 -9.656 -11.122 1.00 68.25 79 ASN A N 1
ATOM 602 C CA . ASN A 1 79 ? 0.747 -10.461 -11.831 1.00 68.25 79 ASN A CA 1
ATOM 603 C C . ASN A 1 79 ? 0.248 -11.053 -13.162 1.00 68.25 79 ASN A C 1
ATOM 605 O O . ASN A 1 79 ? 0.945 -11.852 -13.780 1.00 68.25 79 ASN A O 1
ATOM 609 N N . ARG A 1 80 ? -0.957 -10.694 -13.636 1.00 67.19 80 ARG A N 1
ATOM 610 C CA . ARG A 1 80 ? -1.571 -11.364 -14.802 1.00 67.19 80 ARG A CA 1
ATOM 611 C C . ARG A 1 80 ? -0.902 -11.089 -16.149 1.00 67.19 80 ARG A C 1
ATOM 613 O O . ARG A 1 80 ? -1.099 -11.877 -17.066 1.00 67.19 80 ARG A O 1
ATOM 620 N N . LEU A 1 81 ? -0.169 -9.986 -16.294 1.00 59.59 81 LEU A N 1
ATOM 621 C CA . LEU A 1 81 ? 0.332 -9.535 -17.600 1.00 59.59 81 LEU A CA 1
ATOM 622 C C . LEU A 1 81 ? 1.844 -9.716 -17.792 1.00 59.59 81 LEU A C 1
ATOM 624 O O . LEU A 1 81 ? 2.347 -9.332 -18.838 1.00 59.59 81 LEU A O 1
ATOM 628 N N . GLY A 1 82 ? 2.583 -10.256 -16.815 1.00 61.03 82 GLY A N 1
ATOM 629 C CA . GLY A 1 82 ? 4.041 -10.473 -16.915 1.00 61.03 82 GLY A CA 1
ATOM 630 C C . GLY A 1 82 ? 4.906 -9.201 -17.005 1.00 61.03 82 GLY A C 1
ATOM 631 O O . GLY A 1 82 ? 6.111 -9.275 -16.813 1.00 61.03 82 GLY A O 1
ATOM 632 N N . LEU A 1 83 ? 4.296 -8.035 -17.235 1.00 64.38 83 LEU A N 1
ATOM 633 C CA . LEU A 1 83 ? 4.926 -6.707 -17.300 1.00 64.38 83 LEU A CA 1
ATOM 634 C C . LEU A 1 83 ? 5.044 -6.025 -15.924 1.00 64.38 83 LEU A C 1
ATOM 636 O O . LEU A 1 83 ? 5.621 -4.944 -15.788 1.00 64.38 83 LEU A O 1
ATOM 640 N N . SER A 1 84 ? 4.456 -6.632 -14.893 1.00 71.56 84 SER A N 1
ATOM 641 C CA . SER A 1 84 ? 4.525 -6.144 -13.523 1.00 71.56 84 SER A CA 1
ATOM 642 C C . SER A 1 84 ? 4.620 -7.286 -12.526 1.00 71.56 84 SER A C 1
ATOM 644 O O . SER A 1 84 ? 3.894 -8.272 -12.643 1.00 71.56 84 SER A O 1
ATOM 646 N N . SER A 1 85 ? 5.478 -7.106 -11.528 1.00 78.81 85 SER A N 1
ATOM 647 C CA . SER A 1 85 ? 5.564 -7.945 -10.338 1.00 78.81 85 SER A CA 1
ATOM 648 C C . SER A 1 85 ? 4.982 -7.163 -9.171 1.00 78.81 85 SER A C 1
ATOM 650 O O . SER A 1 85 ? 5.425 -6.049 -8.893 1.00 78.81 85 SER A O 1
ATOM 652 N N . GLY A 1 86 ? 3.962 -7.700 -8.513 1.00 82.44 86 GLY A N 1
ATOM 653 C CA . GLY A 1 86 ? 3.357 -7.061 -7.356 1.00 82.4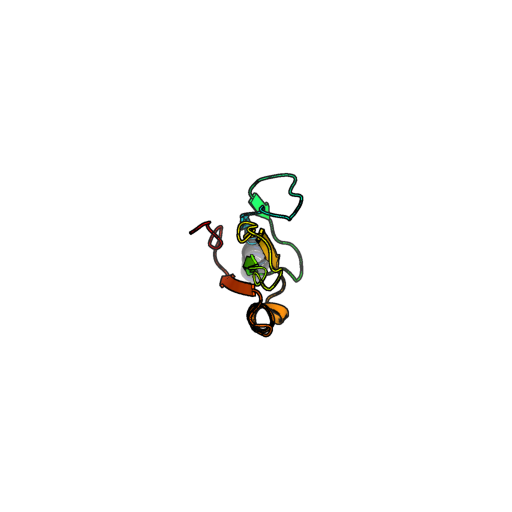4 86 GLY A CA 1
ATOM 654 C C . GLY A 1 86 ? 2.904 -8.048 -6.293 1.00 82.44 86 GLY A C 1
ATOM 655 O O . GLY A 1 86 ? 2.574 -9.203 -6.576 1.00 82.44 86 GLY A O 1
ATOM 656 N N . SER A 1 87 ? 2.876 -7.567 -5.057 1.00 88.12 87 SER A N 1
ATOM 657 C CA . SER A 1 87 ? 2.389 -8.283 -3.884 1.00 88.12 87 SER A CA 1
ATOM 658 C C . SER A 1 87 ? 1.413 -7.407 -3.103 1.00 88.12 87 SER A C 1
ATOM 660 O O . SER A 1 87 ? 1.457 -6.176 -3.185 1.00 88.12 87 SER A O 1
ATOM 662 N N . CYS A 1 88 ? 0.524 -8.048 -2.341 1.00 89.31 88 CYS A N 1
ATOM 663 C CA . CYS A 1 88 ? -0.266 -7.345 -1.337 1.00 89.31 88 CYS A CA 1
ATOM 664 C C . CYS A 1 88 ? -0.169 -8.013 0.019 1.00 89.31 88 CYS A C 1
ATOM 666 O O . CYS A 1 88 ? 0.022 -9.225 0.135 1.00 89.31 88 CYS A O 1
ATOM 668 N N . CYS A 1 89 ? -0.373 -7.204 1.046 1.00 89.38 89 CYS A N 1
ATOM 669 C CA . CYS A 1 89 ? -0.303 -7.616 2.433 1.00 89.38 89 CYS A CA 1
ATOM 670 C C . CYS A 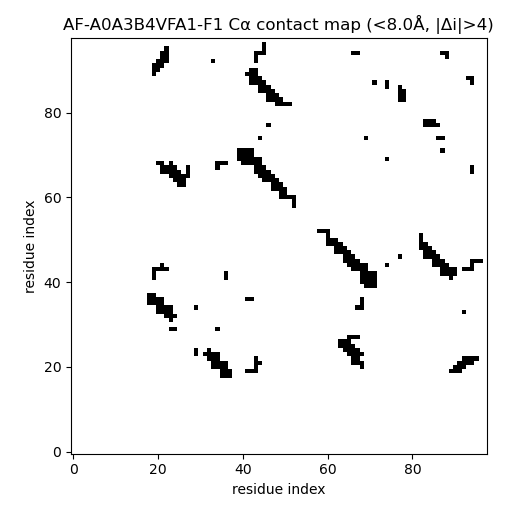1 89 ? -1.310 -6.817 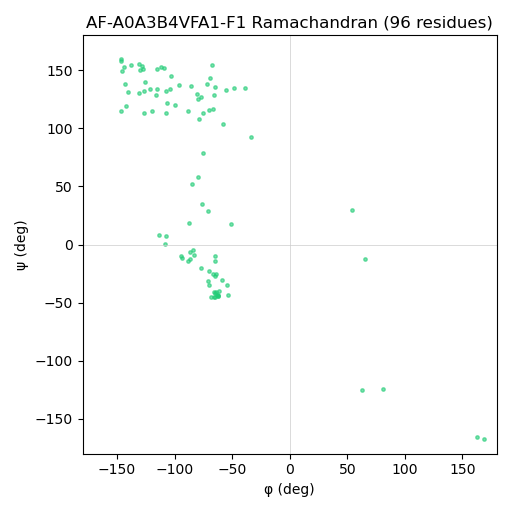3.278 1.00 89.38 89 CYS A C 1
ATOM 672 O O . CYS A 1 89 ? -1.823 -5.785 2.852 1.00 89.38 89 CYS A O 1
ATOM 674 N N . LYS A 1 90 ? -1.665 -7.350 4.451 1.00 89.50 90 LYS A N 1
ATOM 675 C CA . LYS A 1 90 ? -2.770 -6.861 5.305 1.00 89.50 90 LYS A CA 1
ATOM 676 C C . LYS A 1 90 ? -2.310 -6.281 6.641 1.00 89.50 90 LYS A C 1
ATOM 678 O O . LYS A 1 90 ? -3.127 -6.058 7.524 1.00 89.50 90 LYS A O 1
ATOM 683 N N . THR A 1 91 ? -1.009 -6.116 6.818 1.00 89.19 91 THR A N 1
ATOM 684 C CA . THR A 1 91 ? -0.412 -5.645 8.068 1.00 89.19 91 THR A CA 1
ATOM 685 C C . THR A 1 91 ? 0.123 -4.234 7.883 1.00 89.19 91 THR A C 1
ATOM 687 O O . THR A 1 91 ? 0.514 -3.868 6.777 1.00 89.19 91 THR A O 1
ATOM 690 N N . ASP A 1 92 ? 0.167 -3.441 8.949 1.00 91.56 92 ASP A N 1
ATOM 691 C CA . ASP A 1 92 ? 0.662 -2.069 8.849 1.00 91.56 92 ASP A CA 1
ATOM 692 C C . ASP A 1 92 ? 2.074 -2.011 8.262 1.00 91.56 92 ASP A C 1
ATOM 694 O O . ASP A 1 92 ? 2.978 -2.742 8.677 1.00 91.56 92 ASP A O 1
ATOM 698 N N . LEU A 1 93 ? 2.255 -1.108 7.296 1.00 91.81 93 LEU 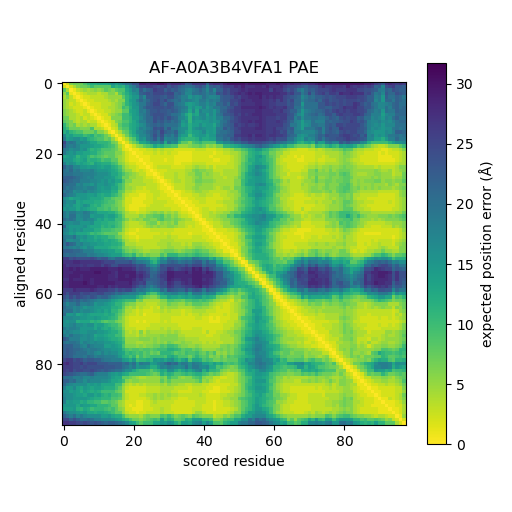A N 1
ATOM 699 C CA . LEU A 1 93 ? 3.530 -0.767 6.666 1.00 91.81 93 LEU A CA 1
ATOM 700 C C . LEU A 1 93 ? 4.272 -1.983 6.093 1.00 91.81 93 LEU A C 1
ATOM 702 O O . LEU A 1 93 ? 5.502 -2.021 6.049 1.00 91.81 93 LEU A O 1
ATOM 706 N N . CYS A 1 94 ? 3.524 -2.996 5.664 1.00 91.38 94 CYS A N 1
ATOM 707 C CA . CYS A 1 94 ? 4.075 -4.245 5.152 1.00 91.38 94 CYS A CA 1
ATOM 708 C C . CYS A 1 94 ? 4.616 -4.134 3.725 1.00 91.38 94 CYS A C 1
ATOM 710 O O . CYS A 1 94 ? 5.443 -4.942 3.314 1.00 91.38 94 CYS A O 1
ATOM 712 N N . ASN A 1 95 ? 4.185 -3.119 2.975 1.00 91.12 95 ASN A N 1
ATOM 713 C CA . ASN A 1 95 ? 4.608 -2.858 1.603 1.00 91.12 95 ASN A CA 1
ATOM 714 C C . ASN A 1 95 ? 5.911 -2.042 1.549 1.00 91.12 95 ASN A C 1
ATOM 716 O O . ASN A 1 95 ? 5.982 -0.987 0.913 1.00 91.12 95 ASN A O 1
ATOM 720 N N . ARG A 1 96 ? 6.944 -2.509 2.259 1.00 82.56 96 ARG A N 1
ATOM 721 C CA . ARG A 1 96 ? 8.269 -1.878 2.243 1.00 82.56 96 ARG A CA 1
ATOM 722 C C . ARG A 1 96 ? 8.946 -2.031 0.884 1.00 82.56 96 ARG A C 1
ATOM 724 O O . ARG A 1 96 ? 8.676 -2.965 0.134 1.00 82.56 96 ARG A O 1
ATOM 731 N N . TYR A 1 97 ? 9.850 -1.097 0.606 1.00 67.19 97 TYR A N 1
ATOM 732 C CA . TYR A 1 97 ? 10.778 -1.192 -0.511 1.00 67.19 97 TYR A CA 1
ATOM 733 C C . TYR A 1 97 ? 11.807 -2.292 -0.210 1.00 67.19 97 TYR A C 1
ATOM 735 O O . TYR A 1 97 ? 12.561 -2.159 0.754 1.00 67.19 97 TYR A O 1
ATOM 743 N N . GLU A 1 98 ? 11.814 -3.357 -1.010 1.00 57.25 98 GLU A N 1
ATOM 744 C CA . GLU A 1 98 ? 12.951 -4.284 -1.129 1.00 57.25 98 GLU A CA 1
ATOM 745 C C . GLU A 1 98 ? 13.935 -3.798 -2.205 1.00 57.25 98 GLU A C 1
ATOM 747 O O . GLU A 1 98 ? 13.497 -3.185 -3.220 1.00 57.25 98 GLU A O 1
#

Sequence (98 aa):
MKTVIVALFVVLVVSHSEALRCHCGGIRDCLSPVETCQGEDNVCENKTFSNDPLSFFYVSTVTYRLNGCYKSTNCPLLNRLGLSSGSCCKTDLCNRYE

Radius of gyration: 18.54 Å; Cα contacts (8 Å, |Δi|>4): 181; chains: 1; bounding box: 48×25×61 Å

Solvent-accessible surface area (backbone atoms only — not comparable to full-atom values): 5636 Å² total; per-residue (Å²): 121,72,66,61,56,53,51,50,52,51,51,53,52,52,72,69,61,69,53,53,35,16,30,28,28,68,77,46,92,57,101,41,66,59,44,70,31,61,88,70,23,70,19,21,27,35,35,38,36,50,58,78,71,88,55,102,56,100,62,80,76,61,70,47,40,39,27,22,60,30,43,62,87,54,52,83,58,46,53,73,76,77,45,30,54,49,52,69,41,81,53,69,53,62,34,62,89,130

InterPro domains:
  IPR045860 Snake toxin-like superfamily [SSF57302] (18-95)

Secondary structure (DSSP, 8-state):
-HHHHHHHHHHHHHHHH---EEE-EETS--SSSEEE--TT--EEEEEEEE----SSS-----EEEEEEEE-GGGGGGTTTTSSEEEEEE-STT-----

pLDDT: mean 76.4, std 14.21, range [46.66, 93.5]